Protein AF-A0A7S3YJR1-F1 (afdb_monomer_lite)

Radius of gyration: 20.29 Å; chains: 1; bounding box: 62×46×46 Å

InterPro domains:
  IPR018203 GDP dissociation inhibitor [PF00996] (1-91)
  IPR018203 GDP dissociation inhibitor [PR00891] (2-19)
  IPR018203 GDP dissociation inhibitor [PR00891] (19-35)
  IPR018203 GDP dissociation inhibitor [PR00891] (75-90)
  IPR018203 GDP dissociation inhibitor [PTHR11787] (1-170)
  IPR036188 FAD/NAD(P)-binding domain superfamily [SSF51905] (1-178)

Secondary structure (DSSP, 8-state):
-TT----SS-----SSSHHHHHHHHHTGGGG------S--EEEPPTT-TT-S-SEEEPP-SHHHHHH-SSS-HHHHHHHHHHHHHHHHHHHHHTT--TTSHHHHGGGSS------TTHHHHHHHTTGGG---HHHHHTT--HHHHHHHTT--HHHHHHIIIIIS---S----THHHHHTT-

Organism: Heterosigma akashiwo (NCBI:txid2829)

Foldseek 3Di:
DVPDDDDPDDDDDDPDDDVVVVCVVVVVPVVDDDDDDPFDWDADDPPPVVDPDRIATQQPDLVSLVVGPVDDPVLSVLLVVLVVLVVLVVCVVVVHDPLCVVVVCPPPPDDDDDRPQVPPCCVPPPVVLQDCVVCVVVVHDVLVSLVSSPHDPVSSCCCQCVVVVHPPDDDPPVVVVVVVD

Structure (mmCIF, N/CA/C/O backbone):
data_AF-A0A7S3YJR1-F1
#
_entry.id   AF-A0A7S3YJR1-F1
#
loop_
_atom_site.group_PDB
_atom_site.id
_atom_site.type_symbol
_atom_site.label_atom_id
_atom_site.label_alt_id
_atom_site.label_comp_id
_atom_site.label_asym_id
_atom_site.label_entity_id
_atom_site.label_seq_id
_atom_site.pdbx_PDB_ins_code
_atom_site.Cartn_x
_atom_site.Cartn_y
_atom_site.Cartn_z
_atom_site.occupancy
_atom_site.B_iso_or_equiv
_atom_site.auth_seq_id
_atom_site.auth_comp_id
_atom_site.auth_asym_id
_atom_site.auth_atom_id
_atom_site.pdbx_PDB_model_num
ATOM 1 N N . SER A 1 1 ? -31.983 -17.426 7.680 1.00 82.94 1 SER A N 1
ATOM 2 C CA . SER A 1 1 ? -31.265 -16.322 7.009 1.00 82.94 1 SER A CA 1
ATOM 3 C C . SER A 1 1 ? -30.406 -15.446 7.939 1.00 82.94 1 SER A C 1
ATOM 5 O O . SER A 1 1 ? -29.490 -14.833 7.424 1.00 82.94 1 SER A O 1
ATOM 7 N N . ARG A 1 2 ? -30.583 -15.415 9.279 1.00 92.56 2 ARG A N 1
ATOM 8 C CA . ARG A 1 2 ? -29.840 -14.537 10.236 1.00 92.56 2 ARG A CA 1
ATOM 9 C C . ARG A 1 2 ? -28.326 -14.796 10.430 1.00 92.56 2 ARG A C 1
ATOM 11 O O . ARG A 1 2 ? -27.743 -14.299 11.382 1.00 92.56 2 ARG A O 1
ATOM 18 N N . ARG A 1 3 ? -27.701 -15.621 9.588 1.00 96.19 3 ARG A N 1
ATOM 19 C CA . ARG A 1 3 ? -26.267 -15.971 9.679 1.00 96.19 3 ARG A CA 1
ATOM 20 C C . ARG A 1 3 ? -25.404 -15.235 8.653 1.00 96.19 3 ARG A C 1
ATOM 22 O O . ARG A 1 3 ? -24.196 -15.418 8.644 1.00 96.19 3 ARG A O 1
ATOM 29 N N . PHE A 1 4 ? -26.031 -14.457 7.776 1.00 94.00 4 PHE A N 1
ATOM 30 C CA . PHE A 1 4 ? -25.358 -13.711 6.726 1.00 94.00 4 PHE A CA 1
ATOM 31 C C . PHE A 1 4 ? -25.473 -12.224 7.029 1.00 94.00 4 PHE A C 1
ATOM 33 O O . PHE A 1 4 ? -26.578 -11.725 7.242 1.00 94.00 4 PHE A O 1
ATOM 40 N N . SER A 1 5 ? -24.334 -11.546 7.002 1.00 92.12 5 SER A N 1
ATOM 41 C CA . SER A 1 5 ? -24.239 -10.092 7.003 1.00 92.12 5 SER A CA 1
ATOM 42 C C . SER A 1 5 ? -23.609 -9.704 5.674 1.00 92.12 5 SER A C 1
ATOM 44 O O . SER A 1 5 ? -22.429 -9.965 5.453 1.00 92.12 5 SER A O 1
ATOM 46 N N . LEU A 1 6 ? -24.422 -9.177 4.761 1.00 93.50 6 LEU A N 1
ATOM 47 C CA . LEU A 1 6 ? -23.961 -8.697 3.463 1.00 93.50 6 LEU A CA 1
ATOM 48 C C . LEU A 1 6 ? -23.823 -7.183 3.545 1.00 93.50 6 LEU A C 1
ATOM 50 O O . LEU A 1 6 ? -24.805 -6.487 3.795 1.00 93.50 6 LEU A O 1
ATOM 54 N N . ASP A 1 7 ? -22.602 -6.698 3.369 1.00 95.44 7 ASP A N 1
ATOM 55 C CA . ASP A 1 7 ? -22.326 -5.270 3.330 1.00 95.44 7 ASP A CA 1
ATOM 56 C C . ASP A 1 7 ? -22.681 -4.701 1.947 1.00 95.44 7 ASP A C 1
ATOM 58 O O . ASP A 1 7 ? -22.392 -5.317 0.919 1.00 95.44 7 ASP A O 1
ATOM 62 N N . LEU A 1 8 ? -23.307 -3.525 1.923 1.00 96.50 8 LEU A N 1
ATOM 63 C CA . LEU A 1 8 ? -23.627 -2.801 0.690 1.00 96.50 8 LEU A CA 1
ATOM 64 C C . LEU A 1 8 ? -22.411 -2.034 0.152 1.00 96.50 8 LEU A C 1
ATOM 66 O O . LEU A 1 8 ? -22.355 -1.729 -1.038 1.00 96.50 8 LEU A O 1
ATOM 70 N N . SER A 1 9 ? -21.440 -1.711 1.011 1.00 95.94 9 SER A N 1
ATOM 71 C CA . SER A 1 9 ? -20.213 -1.011 0.630 1.00 95.94 9 SER A CA 1
ATOM 72 C C . SER A 1 9 ? -19.023 -1.579 1.410 1.00 95.94 9 SER A C 1
ATOM 74 O O . SER A 1 9 ? -18.549 -0.939 2.349 1.00 95.94 9 SER A O 1
ATOM 76 N N . PRO A 1 10 ? -18.519 -2.769 1.028 1.00 94.38 10 PRO A N 1
ATOM 77 C CA . PRO A 1 10 ? -17.400 -3.392 1.720 1.00 94.38 10 PRO A CA 1
ATOM 78 C C . PRO A 1 10 ? -16.168 -2.489 1.659 1.00 94.38 10 PRO A C 1
ATOM 80 O O . PRO A 1 10 ? -15.695 -2.116 0.582 1.00 94.38 10 PRO A O 1
ATOM 83 N N . ARG A 1 11 ? -15.630 -2.148 2.831 1.00 92.31 11 ARG A N 1
ATOM 84 C CA . ARG A 1 11 ? -14.402 -1.361 2.970 1.00 92.31 11 ARG A CA 1
ATOM 85 C C . ARG A 1 11 ? -13.416 -2.058 3.887 1.00 92.31 11 ARG A C 1
ATOM 87 O O . ARG A 1 11 ? -13.787 -2.772 4.812 1.00 92.31 11 ARG A O 1
ATOM 94 N N . LEU A 1 12 ? -12.141 -1.808 3.625 1.00 92.44 12 LEU A N 1
ATOM 95 C CA . LEU A 1 12 ? -11.041 -2.258 4.463 1.00 92.44 12 LEU A CA 1
ATOM 96 C C . LEU A 1 12 ? -10.529 -1.086 5.293 1.00 92.44 12 LEU A C 1
ATOM 98 O O . LEU A 1 12 ? -10.532 0.061 4.842 1.00 92.44 12 LEU A O 1
ATOM 102 N N . THR A 1 13 ? -10.063 -1.380 6.500 1.00 92.44 13 THR A N 1
ATOM 103 C CA . THR A 1 13 ? -9.421 -0.398 7.372 1.00 92.44 13 THR A CA 1
ATOM 104 C C . THR A 1 13 ? -7.925 -0.681 7.421 1.00 92.44 13 THR A C 1
ATOM 106 O O . THR A 1 13 ? -7.511 -1.810 7.681 1.00 92.44 13 THR A O 1
ATOM 109 N N . LEU A 1 14 ? -7.107 0.342 7.166 1.00 91.69 14 LEU A N 1
ATOM 110 C CA . LEU A 1 14 ? -5.659 0.241 7.340 1.00 91.69 14 LEU A CA 1
ATOM 111 C C . LEU A 1 14 ? -5.337 0.067 8.827 1.00 91.69 14 LEU A C 1
ATOM 113 O O . LEU A 1 14 ? -5.845 0.819 9.652 1.00 91.69 14 LEU A O 1
ATOM 117 N N . GLY A 1 15 ? -4.480 -0.904 9.157 1.00 89.94 15 GLY A N 1
ATOM 118 C CA . GLY A 1 15 ? -4.130 -1.208 10.551 1.00 89.94 15 GLY A CA 1
ATOM 119 C C . GLY A 1 15 ? -3.417 -0.060 11.272 1.00 89.94 15 GLY A C 1
ATOM 120 O O . GLY A 1 15 ? -3.585 0.098 12.474 1.00 89.94 15 GLY A O 1
ATOM 121 N N . ALA A 1 16 ? -2.670 0.758 10.528 1.00 87.94 16 ALA A N 1
ATOM 122 C CA . ALA A 1 16 ? -2.104 2.018 10.993 1.00 87.94 16 ALA A CA 1
ATOM 123 C C . ALA A 1 16 ? -2.692 3.149 10.144 1.00 87.94 16 ALA A C 1
ATOM 125 O O . ALA A 1 16 ? -2.285 3.363 9.002 1.00 87.94 16 ALA A O 1
ATOM 126 N N . GLY A 1 17 ? -3.700 3.831 10.675 1.00 90.19 17 GLY A N 1
ATOM 127 C CA . GLY A 1 17 ? -4.376 4.906 9.968 1.00 90.19 17 GLY A CA 1
ATOM 128 C C . GLY A 1 17 ? -5.382 5.621 10.853 1.00 90.19 17 GLY A C 1
ATOM 129 O O . GLY A 1 17 ? -5.826 5.093 11.873 1.00 90.19 17 GLY A O 1
ATOM 130 N N . LEU A 1 18 ? -5.791 6.811 10.407 1.00 92.69 18 LEU A N 1
ATOM 131 C CA . LEU A 1 18 ? -6.608 7.731 11.198 1.00 92.69 18 LEU A CA 1
ATOM 132 C C . LEU A 1 18 ? -7.892 7.088 11.739 1.00 92.69 18 LEU A C 1
ATOM 134 O O . LEU A 1 18 ? -8.258 7.332 12.879 1.00 92.69 18 LEU A O 1
ATOM 138 N N . ALA A 1 19 ? -8.560 6.238 10.952 1.00 92.25 19 ALA A N 1
ATOM 139 C CA . ALA A 1 19 ? -9.783 5.567 11.388 1.00 92.25 19 ALA A CA 1
ATOM 140 C C . ALA A 1 19 ? -9.557 4.693 12.634 1.00 92.25 19 ALA A C 1
ATOM 142 O O . ALA A 1 19 ? -10.328 4.781 13.590 1.00 92.25 19 ALA A O 1
ATOM 143 N N . VAL A 1 20 ? -8.492 3.882 12.647 1.00 94.12 20 VAL A N 1
ATOM 144 C CA . VAL A 1 20 ? -8.145 3.037 13.802 1.00 94.12 20 VAL A CA 1
ATOM 145 C C . VAL A 1 20 ? -7.739 3.906 14.983 1.00 94.12 20 VAL A C 1
ATOM 147 O O . VAL A 1 20 ? -8.263 3.710 16.080 1.00 94.12 20 VAL A O 1
ATOM 150 N N . ASP A 1 21 ? -6.909 4.923 14.757 1.00 94.19 21 ASP A N 1
ATOM 151 C CA . ASP A 1 21 ? -6.481 5.848 15.811 1.00 94.19 21 ASP A CA 1
ATOM 152 C C . ASP A 1 21 ? -7.679 6.554 16.465 1.00 94.19 21 ASP A C 1
ATOM 154 O O . ASP A 1 21 ? -7.772 6.647 17.693 1.00 94.19 21 ASP A O 1
ATOM 158 N N . THR A 1 22 ? -8.649 7.008 15.667 1.00 95.44 22 THR A N 1
ATOM 159 C CA . THR A 1 22 ? -9.891 7.618 16.155 1.00 95.44 22 THR A CA 1
ATOM 160 C C . THR A 1 22 ? -10.750 6.617 16.930 1.00 95.44 22 THR A C 1
ATOM 162 O O . THR A 1 22 ? -11.273 6.966 17.993 1.00 95.44 22 THR A O 1
ATOM 165 N N . MET A 1 23 ? -10.888 5.373 16.460 1.00 94.88 23 MET A N 1
ATOM 166 C CA . MET A 1 23 ? -11.645 4.327 17.165 1.00 94.88 23 MET A CA 1
ATOM 167 C C . MET A 1 23 ? -11.030 3.971 18.522 1.00 94.88 23 MET A C 1
ATOM 169 O O . MET A 1 23 ? -11.765 3.747 19.488 1.00 94.88 23 MET A O 1
ATOM 173 N N . VAL A 1 24 ? -9.699 3.959 18.615 1.00 94.94 24 VAL A N 1
ATOM 174 C CA . VAL A 1 24 ? -8.977 3.737 19.874 1.00 94.94 24 VAL A CA 1
ATOM 175 C C . VAL A 1 24 ? -9.187 4.917 20.820 1.00 94.94 24 VAL A C 1
ATOM 177 O O . VAL A 1 24 ? -9.633 4.722 21.949 1.00 94.94 24 VAL A O 1
ATOM 180 N N . ARG A 1 25 ? -8.948 6.151 20.356 1.00 96.81 25 ARG A N 1
ATOM 181 C CA . ARG A 1 25 ? -9.065 7.368 21.183 1.00 96.81 25 ARG A CA 1
ATOM 182 C C . ARG A 1 25 ? -10.479 7.612 21.709 1.00 96.81 25 ARG A C 1
ATOM 184 O O . ARG A 1 25 ? -10.638 8.081 22.829 1.00 96.81 25 ARG A O 1
ATOM 191 N N . SER A 1 26 ? -11.498 7.300 20.911 1.00 97.31 26 SER A N 1
ATOM 192 C CA . SER A 1 26 ? -12.910 7.414 21.309 1.00 97.31 26 SER A CA 1
ATOM 193 C C . SER A 1 26 ? -13.404 6.234 22.155 1.00 97.31 26 SER A C 1
ATOM 195 O O . SER A 1 26 ? -14.484 6.299 22.739 1.00 97.31 26 SER A O 1
ATOM 197 N N . GLY A 1 27 ? -12.645 5.135 22.222 1.00 96.44 27 GLY A N 1
ATOM 198 C CA . GLY A 1 27 ? -13.039 3.909 22.913 1.00 96.44 27 GLY A CA 1
ATOM 199 C C . GLY A 1 27 ? -14.121 3.088 22.200 1.00 96.44 27 GLY A C 1
ATOM 200 O O . GLY A 1 27 ? -14.634 2.147 22.813 1.00 96.44 27 GLY A O 1
ATOM 201 N N . ILE A 1 28 ? -14.456 3.416 20.942 1.00 96.31 28 ILE A N 1
ATOM 202 C CA . ILE A 1 28 ? -15.420 2.686 20.094 1.00 96.31 28 ILE A CA 1
ATOM 203 C C . ILE A 1 28 ? -14.896 1.293 19.728 1.00 96.31 28 ILE A C 1
ATOM 205 O O . ILE A 1 28 ? -15.683 0.357 19.602 1.00 96.31 28 ILE A O 1
ATOM 209 N N . GLY A 1 29 ? -13.573 1.123 19.640 1.00 92.81 29 GLY A N 1
ATOM 210 C CA . GLY A 1 29 ? -12.948 -0.171 19.340 1.00 92.81 29 GLY A CA 1
ATOM 211 C C . GLY A 1 29 ? -13.315 -1.301 20.316 1.00 92.81 29 GLY A C 1
ATOM 212 O O . GLY A 1 29 ? -13.144 -2.461 19.978 1.00 92.81 29 GLY A O 1
ATOM 213 N N . ARG A 1 30 ? -13.872 -0.991 21.498 1.00 95.56 30 ARG A N 1
ATOM 214 C CA . ARG A 1 30 ? -14.372 -1.986 22.468 1.00 95.56 30 ARG A CA 1
ATOM 215 C C . ARG A 1 30 ? -15.667 -2.685 22.038 1.00 95.56 30 ARG A C 1
ATOM 217 O O . ARG A 1 30 ? -16.045 -3.668 22.663 1.00 95.56 30 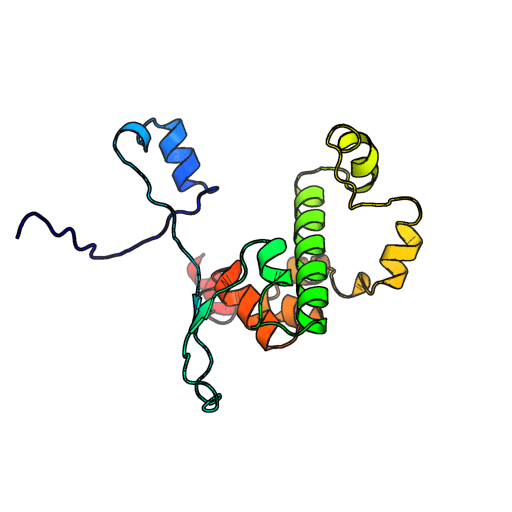ARG A O 1
ATOM 224 N N . TYR A 1 31 ? -16.355 -2.169 21.019 1.00 96.62 31 TYR A N 1
ATOM 225 C CA . TYR A 1 31 ? -17.649 -2.682 20.551 1.00 96.62 31 TYR A CA 1
ATOM 226 C C . TYR A 1 31 ? -17.559 -3.462 19.235 1.00 96.62 31 TYR A C 1
ATOM 228 O O . TYR A 1 31 ? -18.587 -3.815 18.661 1.00 96.62 31 TYR A O 1
ATOM 236 N N . MET A 1 32 ? -16.353 -3.702 18.727 1.00 94.25 32 MET A N 1
ATOM 237 C CA . MET A 1 32 ? -16.138 -4.432 17.483 1.00 94.25 32 MET A CA 1
ATOM 238 C C . MET A 1 32 ? -14.860 -5.256 17.557 1.00 94.25 32 MET A C 1
ATOM 240 O O . MET A 1 32 ? -13.957 -4.964 18.335 1.00 94.25 32 MET A O 1
ATOM 244 N N . GLU A 1 33 ? -14.778 -6.263 16.701 1.00 94.50 33 GLU A N 1
ATOM 245 C CA . GLU A 1 33 ? -13.586 -7.080 16.525 1.00 94.50 33 GLU A CA 1
ATOM 246 C C . GLU A 1 33 ? -13.115 -6.980 15.076 1.00 94.50 33 GLU A C 1
ATOM 248 O O . GLU A 1 33 ? -13.919 -6.837 14.151 1.00 94.50 33 GLU A O 1
ATOM 253 N N . PHE A 1 34 ? -11.802 -7.071 14.876 1.00 94.19 34 PHE A N 1
ATOM 254 C CA . PHE A 1 34 ? -11.194 -7.069 13.551 1.00 94.19 34 PHE A CA 1
ATOM 255 C C . PHE A 1 34 ? -10.678 -8.459 13.208 1.00 94.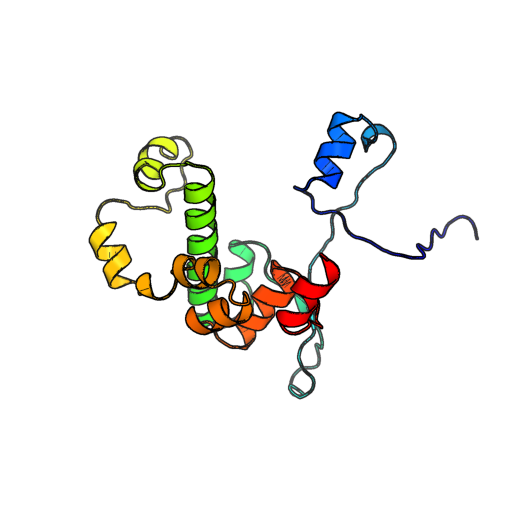19 34 PHE A C 1
ATOM 257 O O . PHE A 1 34 ? -10.043 -9.127 14.024 1.00 94.19 34 PHE A O 1
ATOM 264 N N . LYS A 1 35 ? -10.877 -8.856 11.952 1.00 95.25 35 LYS A N 1
ATOM 265 C CA . LYS A 1 35 ? -10.174 -9.984 11.346 1.00 95.25 35 LYS A CA 1
ATOM 266 C C . LYS A 1 35 ? -9.158 -9.441 10.347 1.00 95.25 35 LYS A C 1
ATOM 268 O O . LYS A 1 35 ? -9.501 -8.635 9.485 1.00 95.25 35 LYS A O 1
ATOM 273 N N . SER A 1 36 ? -7.913 -9.894 10.455 1.00 93.50 36 SER A N 1
ATOM 274 C CA . SER A 1 36 ? -6.871 -9.567 9.483 1.00 93.50 36 SER A CA 1
ATOM 275 C C . SER A 1 36 ? -7.173 -10.175 8.114 1.00 93.50 36 SER A C 1
ATOM 277 O O . SER A 1 36 ? -7.756 -11.255 8.015 1.00 93.50 36 SER A O 1
ATOM 279 N N . ILE A 1 37 ? -6.712 -9.507 7.060 1.00 92.31 37 ILE A N 1
ATOM 280 C CA . ILE A 1 37 ? -6.748 -10.043 5.698 1.00 92.31 37 ILE A CA 1
ATOM 281 C C . ILE A 1 37 ? -5.659 -11.114 5.557 1.00 92.31 37 ILE A C 1
ATOM 283 O O . ILE A 1 37 ? -4.516 -10.890 5.951 1.00 92.31 37 ILE A O 1
ATOM 287 N N . ASP A 1 38 ? -5.999 -12.261 4.966 1.00 91.31 38 ASP A N 1
ATOM 288 C CA . ASP A 1 38 ? -5.073 -13.398 4.825 1.00 91.31 38 ASP A CA 1
ATOM 289 C C . ASP A 1 38 ? -4.044 -13.201 3.690 1.00 91.31 38 ASP A C 1
ATOM 291 O O . ASP A 1 38 ? -2.944 -13.771 3.686 1.00 91.31 38 ASP A O 1
ATOM 295 N N . GLY A 1 39 ? -4.375 -12.373 2.700 1.00 90.06 39 GLY A N 1
ATOM 296 C CA . GLY A 1 39 ? -3.462 -12.045 1.618 1.00 90.06 39 GLY A CA 1
ATOM 297 C C . GLY A 1 39 ? -3.988 -10.982 0.668 1.00 90.06 39 GLY A C 1
ATOM 298 O O . GLY A 1 39 ? -5.190 -10.766 0.544 1.00 90.06 39 GLY A O 1
ATOM 299 N N . LEU A 1 40 ? -3.046 -10.352 -0.026 1.00 91.44 40 LEU A N 1
ATOM 300 C CA . LEU A 1 40 ? -3.305 -9.434 -1.120 1.00 91.44 40 LEU A CA 1
ATOM 301 C C . LEU A 1 40 ? -2.947 -10.109 -2.445 1.00 91.44 40 LEU A C 1
ATOM 303 O O . LEU A 1 40 ? -1.920 -10.786 -2.548 1.00 91.44 40 LEU A O 1
ATOM 307 N N . PHE A 1 41 ? -3.780 -9.908 -3.459 1.00 91.00 41 PHE A N 1
ATOM 308 C CA . PHE A 1 41 ? -3.611 -10.508 -4.776 1.00 91.00 41 PHE A CA 1
ATOM 309 C C . PHE A 1 41 ? -3.707 -9.438 -5.860 1.00 91.00 41 PHE A C 1
ATOM 311 O O . PHE A 1 41 ? -4.535 -8.535 -5.776 1.00 91.00 41 PHE A O 1
ATOM 318 N N . LEU A 1 42 ? -2.858 -9.554 -6.878 1.00 88.44 42 LEU A N 1
ATOM 319 C CA . LEU A 1 42 ? -2.851 -8.692 -8.052 1.00 88.44 42 LEU A CA 1
ATOM 320 C C . LEU A 1 42 ? -3.313 -9.496 -9.268 1.00 88.44 42 LEU A C 1
ATOM 322 O O . LEU A 1 42 ? -2.763 -10.565 -9.556 1.00 88.44 42 LEU A O 1
ATOM 326 N N . CYS A 1 43 ? -4.312 -8.967 -9.971 1.00 85.69 43 CYS A N 1
ATOM 327 C CA . CYS A 1 43 ? -4.782 -9.509 -11.242 1.00 85.69 43 CYS A CA 1
ATOM 328 C C . CYS A 1 43 ? -3.740 -9.258 -12.344 1.00 85.69 43 CYS A C 1
ATOM 330 O O . CYS A 1 43 ? -3.221 -8.139 -12.458 1.00 85.69 43 CYS A O 1
ATOM 332 N N . LYS A 1 44 ? -3.428 -10.288 -13.136 1.00 76.06 44 LYS A N 1
ATOM 333 C CA . LYS A 1 44 ? -2.597 -10.161 -14.342 1.00 76.06 44 LYS A CA 1
ATOM 334 C C . LYS A 1 44 ? -3.363 -9.417 -15.443 1.00 76.06 44 LYS A C 1
ATOM 336 O O . LYS A 1 44 ? -4.588 -9.384 -15.440 1.00 76.06 44 LYS A O 1
ATOM 341 N N . GLU A 1 45 ? -2.633 -8.805 -16.372 1.00 71.00 45 GLU A N 1
ATOM 342 C CA . GLU A 1 45 ? -3.240 -8.175 -17.550 1.00 71.00 45 GLU A CA 1
ATOM 343 C C . GLU A 1 45 ? -3.720 -9.236 -18.554 1.00 71.00 45 GLU A C 1
ATOM 345 O O . GLU A 1 45 ? -3.120 -10.308 -18.680 1.00 71.00 45 GLU A O 1
ATOM 350 N N . GLU A 1 46 ? -4.809 -8.932 -19.263 1.00 57.03 46 GLU A N 1
ATOM 351 C CA . GLU A 1 46 ? -5.322 -9.762 -20.354 1.00 57.03 46 GLU A CA 1
ATOM 352 C C . GLU A 1 46 ? -4.275 -9.832 -21.478 1.00 57.03 46 GLU A C 1
ATOM 354 O O . GLU A 1 46 ? -3.892 -8.812 -22.045 1.00 57.03 46 GLU A O 1
ATOM 359 N N . GLY A 1 47 ? -3.774 -11.035 -21.777 1.00 56.69 47 GLY A N 1
ATOM 360 C CA . GLY A 1 47 ? -2.763 -11.263 -22.820 1.00 56.69 47 GLY A CA 1
ATOM 361 C C . GLY A 1 47 ? -1.629 -12.206 -22.414 1.00 56.69 47 GLY A C 1
ATOM 362 O O . GLY A 1 47 ? -0.986 -12.793 -23.281 1.00 56.69 47 GLY A O 1
ATOM 363 N N . ASP A 1 48 ? -1.426 -12.440 -21.116 1.00 53.72 48 ASP A N 1
ATOM 364 C CA . ASP A 1 48 ? -0.478 -13.446 -20.613 1.00 53.72 48 ASP A CA 1
ATOM 365 C C . ASP A 1 48 ? -1.157 -14.828 -20.522 1.00 53.72 48 ASP A C 1
ATOM 367 O O . ASP A 1 48 ? -1.287 -15.432 -19.458 1.00 53.72 48 ASP A O 1
ATOM 371 N N . ALA A 1 49 ? -1.653 -15.317 -21.665 1.00 51.06 49 ALA A N 1
ATOM 372 C CA . ALA A 1 49 ? -2.437 -16.554 -21.811 1.00 51.06 49 ALA A CA 1
ATOM 373 C C . ALA A 1 49 ? -1.642 -17.852 -21.538 1.00 51.06 49 ALA A C 1
ATOM 375 O O . ALA A 1 49 ? -2.125 -18.953 -21.788 1.00 51.06 49 ALA A O 1
ATOM 376 N N . SER A 1 50 ? -0.405 -17.733 -21.053 1.00 56.25 50 SER A N 1
ATOM 377 C CA . SER A 1 50 ? 0.532 -18.841 -20.861 1.00 56.25 50 SER A CA 1
ATOM 378 C C . SER A 1 50 ? 0.434 -19.515 -19.486 1.00 56.25 50 SER A C 1
ATOM 380 O O . SER A 1 50 ? 1.067 -20.546 -19.265 1.00 56.25 50 SER A O 1
ATOM 382 N N . SER A 1 51 ? -0.331 -18.952 -18.542 1.00 55.09 51 SER A N 1
ATOM 383 C CA . SER A 1 51 ? -0.456 -19.500 -17.186 1.00 55.09 51 SER A CA 1
ATOM 384 C C . SER A 1 51 ? -1.888 -19.412 -16.648 1.00 55.09 51 SER A C 1
ATOM 386 O O . SER A 1 51 ? -2.477 -18.339 -16.628 1.00 55.09 51 SER A O 1
ATOM 388 N N . GLU A 1 52 ? -2.423 -20.543 -16.170 1.00 57.75 52 GLU A N 1
ATOM 389 C CA . GLU A 1 52 ? -3.817 -20.718 -15.708 1.00 57.75 52 GLU A CA 1
ATOM 390 C C . GLU A 1 52 ? -4.225 -19.842 -14.504 1.00 57.75 52 GLU A C 1
ATOM 392 O O . GLU A 1 52 ? -5.406 -19.718 -14.192 1.00 57.75 52 GLU A O 1
ATOM 397 N N . GLU A 1 53 ? -3.272 -19.205 -13.817 1.00 59.84 53 GLU A N 1
ATOM 398 C CA . GLU A 1 53 ? -3.556 -18.355 -12.659 1.00 59.84 53 GLU A CA 1
ATOM 399 C C . GLU A 1 53 ? -3.686 -16.873 -13.050 1.00 59.84 53 GLU A C 1
ATOM 401 O O . GLU A 1 53 ? -2.683 -16.181 -13.278 1.00 59.84 53 GLU A O 1
ATOM 406 N N . THR A 1 54 ? -4.928 -16.376 -13.058 1.00 75.38 54 THR A N 1
ATOM 407 C CA . THR A 1 54 ? -5.303 -14.964 -13.294 1.00 75.38 54 THR A CA 1
ATOM 408 C C . THR A 1 54 ? -4.818 -14.021 -12.187 1.00 75.38 54 THR A C 1
ATOM 410 O O . THR A 1 54 ? -4.575 -12.838 -12.426 1.00 75.38 54 THR A O 1
ATOM 413 N N . PHE A 1 55 ? -4.635 -14.532 -10.966 1.00 84.69 55 PHE A N 1
ATOM 414 C CA . PHE A 1 55 ? -4.247 -13.748 -9.794 1.00 84.69 55 PHE A CA 1
ATOM 415 C C . PHE A 1 55 ? -2.903 -14.202 -9.240 1.00 84.69 55 PHE A C 1
ATOM 417 O O . PHE A 1 55 ? -2.594 -15.387 -9.193 1.00 84.69 55 PHE A O 1
ATOM 424 N N . SER A 1 56 ? -2.110 -13.249 -8.763 1.00 86.69 56 SER A N 1
ATOM 425 C CA . SER A 1 56 ? -0.800 -13.510 -8.171 1.00 86.69 56 SER A CA 1
ATOM 426 C C . SER A 1 56 ? -0.712 -12.903 -6.776 1.00 86.69 56 SER A C 1
ATOM 428 O O . SER A 1 56 ? -1.071 -11.742 -6.574 1.00 86.69 56 SER A O 1
ATOM 430 N N . ARG A 1 57 ? -0.265 -13.690 -5.786 1.00 89.06 57 ARG A N 1
ATOM 431 C CA . ARG A 1 57 ? -0.134 -13.201 -4.406 1.00 89.06 57 ARG A CA 1
ATOM 432 C C . ARG A 1 57 ? 0.965 -12.146 -4.340 1.00 89.06 57 ARG A C 1
ATOM 434 O O . ARG A 1 57 ? 2.113 -12.400 -4.715 1.00 89.06 57 ARG A O 1
ATOM 441 N N . VAL A 1 58 ? 0.609 -10.975 -3.833 1.00 91.44 58 VAL A N 1
ATOM 442 C CA . VAL A 1 58 ? 1.533 -9.858 -3.669 1.00 91.44 58 VAL A CA 1
ATOM 443 C C . VAL A 1 58 ? 2.436 -10.152 -2.468 1.00 91.44 58 VAL A C 1
ATOM 445 O O . VAL A 1 58 ? 1.932 -10.504 -1.401 1.00 91.44 58 VAL A O 1
ATOM 448 N N . PRO A 1 59 ? 3.768 -10.047 -2.609 1.00 90.12 59 PRO A N 1
ATOM 449 C CA . PRO A 1 59 ? 4.668 -10.197 -1.476 1.00 90.12 59 PRO A CA 1
ATOM 450 C C . PRO A 1 59 ? 4.544 -8.981 -0.549 1.00 90.12 59 PRO A C 1
ATOM 452 O O . PRO A 1 59 ? 4.858 -7.864 -0.955 1.00 90.12 59 PRO A O 1
ATOM 455 N N . CYS A 1 60 ? 4.108 -9.201 0.693 1.00 84.50 60 CYS A N 1
ATOM 456 C CA . CYS A 1 60 ? 3.892 -8.129 1.674 1.00 84.50 60 CYS A CA 1
ATOM 457 C C . CYS A 1 60 ? 5.066 -7.976 2.652 1.00 84.50 60 CYS A C 1
ATOM 459 O O . CYS A 1 60 ? 5.256 -6.909 3.228 1.00 84.50 60 CYS A O 1
ATOM 461 N N . LEU A 1 61 ? 5.871 -9.027 2.839 1.00 85.44 61 LEU A N 1
ATOM 462 C CA . LEU A 1 61 ? 7.034 -9.017 3.726 1.00 85.44 61 LEU A CA 1
ATOM 463 C C . LEU A 1 61 ? 8.342 -9.132 2.943 1.00 85.44 61 LEU A C 1
ATOM 465 O O . LEU A 1 61 ? 8.403 -9.734 1.869 1.00 85.44 61 LEU A O 1
ATOM 469 N N . LYS A 1 62 ? 9.447 -8.680 3.546 1.00 82.56 62 LYS A N 1
ATOM 470 C CA . LYS A 1 62 ? 10.799 -8.895 2.997 1.00 82.56 62 LYS A CA 1
ATOM 471 C C . LYS A 1 62 ? 11.079 -10.377 2.710 1.00 82.56 62 LYS A C 1
ATOM 473 O O . LYS A 1 62 ? 11.663 -10.709 1.681 1.00 82.56 62 LYS A O 1
ATOM 478 N N . GLY A 1 63 ? 10.645 -11.270 3.604 1.00 85.38 63 GLY A N 1
ATOM 479 C CA . GLY A 1 63 ? 10.757 -12.719 3.410 1.00 85.38 63 GLY A CA 1
ATOM 480 C C . GLY A 1 63 ? 9.948 -13.230 2.213 1.00 85.38 63 GLY A C 1
ATOM 481 O O . GLY A 1 63 ? 10.411 -14.119 1.498 1.00 85.38 63 GLY A O 1
ATOM 482 N N . ASP A 1 64 ? 8.789 -12.628 1.949 1.00 86.62 64 ASP A N 1
ATOM 483 C CA . ASP A 1 64 ? 7.923 -12.994 0.827 1.00 86.62 64 ASP A CA 1
ATOM 484 C C . ASP A 1 64 ? 8.514 -12.533 -0.499 1.00 86.62 64 ASP A C 1
ATOM 486 O O . ASP A 1 64 ? 8.486 -13.286 -1.467 1.00 86.62 64 ASP A O 1
ATOM 490 N N . VAL A 1 65 ? 9.122 -11.341 -0.548 1.00 88.19 65 VAL A N 1
ATOM 491 C CA . VAL A 1 65 ? 9.813 -10.848 -1.753 1.00 88.19 65 VAL A CA 1
ATOM 492 C C . VAL A 1 65 ? 10.908 -11.829 -2.171 1.00 88.19 65 VAL A C 1
ATOM 494 O O . VAL A 1 65 ? 11.019 -12.172 -3.347 1.00 88.19 65 VAL A O 1
ATOM 497 N N . VAL A 1 66 ? 11.681 -12.350 -1.213 1.00 86.25 66 VAL A N 1
ATOM 498 C CA . VAL A 1 66 ? 12.745 -13.328 -1.492 1.00 86.25 66 VAL A CA 1
ATOM 499 C C . VAL A 1 66 ? 12.170 -14.652 -2.005 1.00 86.25 66 VAL A C 1
ATOM 501 O O . VAL A 1 66 ? 12.685 -15.195 -2.986 1.00 86.25 66 VAL A O 1
ATOM 504 N N . LYS A 1 67 ? 11.085 -15.147 -1.399 1.00 87.56 67 LYS A N 1
ATOM 505 C CA . LYS A 1 67 ? 10.436 -16.422 -1.761 1.00 87.56 67 LYS A CA 1
ATOM 506 C C . LYS A 1 67 ? 9.540 -16.338 -3.000 1.00 87.56 67 LYS A C 1
ATOM 508 O O . LYS A 1 67 ? 9.213 -17.370 -3.580 1.00 87.56 67 LYS A O 1
ATOM 513 N N . SER A 1 68 ? 9.142 -15.136 -3.409 1.00 86.75 68 SER A N 1
ATOM 514 C CA . SER A 1 68 ? 8.176 -14.932 -4.486 1.00 86.75 68 SER A CA 1
ATOM 515 C C . SER A 1 68 ? 8.678 -15.514 -5.807 1.00 86.75 68 SER A C 1
ATOM 517 O O . SER A 1 68 ? 9.788 -15.214 -6.247 1.00 86.75 68 SER A O 1
ATOM 519 N N . LYS A 1 69 ? 7.845 -16.336 -6.450 1.00 86.00 69 LYS A N 1
ATOM 520 C CA . LYS A 1 69 ? 8.069 -16.840 -7.816 1.00 86.00 69 LYS A CA 1
ATOM 521 C C . LYS A 1 69 ? 7.574 -15.861 -8.884 1.00 86.00 69 LYS A C 1
ATOM 523 O O . LYS A 1 69 ? 7.937 -15.984 -10.044 1.00 86.00 69 LYS A O 1
ATOM 528 N N . MET A 1 70 ? 6.763 -14.883 -8.479 1.00 83.94 70 MET A N 1
ATOM 529 C CA . MET A 1 70 ? 6.202 -13.855 -9.354 1.00 83.94 70 MET A CA 1
ATOM 530 C C . MET A 1 70 ? 7.267 -12.856 -9.831 1.00 83.94 70 MET A C 1
ATOM 532 O O . MET A 1 70 ? 7.107 -12.256 -10.887 1.00 83.94 70 MET A O 1
ATOM 536 N N . LEU A 1 71 ? 8.329 -12.663 -9.045 1.00 87.19 71 LEU A N 1
ATOM 537 C CA . LEU A 1 71 ? 9.377 -11.681 -9.310 1.00 87.19 71 LEU A CA 1
ATOM 538 C C . LEU A 1 71 ? 10.675 -12.371 -9.728 1.00 87.19 71 LEU A C 1
ATOM 540 O O . LEU A 1 71 ? 11.136 -13.306 -9.064 1.00 87.19 71 LEU A O 1
ATOM 544 N N . SER A 1 72 ? 11.320 -11.855 -10.769 1.00 90.44 72 SER A N 1
ATOM 545 C CA . SER A 1 72 ? 12.691 -12.240 -11.112 1.00 90.44 72 SER A CA 1
ATOM 546 C C . SER A 1 72 ? 13.693 -11.773 -10.045 1.00 90.44 72 SER A C 1
ATOM 548 O O . SER A 1 72 ? 13.422 -10.882 -9.236 1.00 90.44 72 SER A O 1
ATOM 550 N N . VAL A 1 73 ? 14.903 -12.342 -10.039 1.00 90.44 73 VAL A N 1
ATOM 551 C CA . VAL A 1 73 ? 15.969 -11.938 -9.097 1.00 90.44 73 VAL A CA 1
ATOM 552 C C . VAL A 1 73 ? 16.314 -10.450 -9.234 1.00 90.44 73 VAL A C 1
ATOM 554 O O . VAL A 1 73 ? 16.582 -9.783 -8.234 1.00 90.44 73 VAL A O 1
ATOM 557 N N . VAL A 1 74 ? 16.281 -9.919 -10.459 1.00 90.50 74 VAL A N 1
ATOM 558 C CA . VAL A 1 74 ? 16.524 -8.496 -10.733 1.00 90.50 74 VAL A CA 1
ATOM 559 C C . VAL A 1 74 ? 15.398 -7.643 -10.154 1.00 90.50 74 VAL A C 1
ATOM 561 O O . VAL A 1 74 ? 15.673 -6.698 -9.417 1.00 90.50 74 VAL A O 1
ATOM 564 N N . GLU A 1 75 ? 14.140 -8.012 -10.394 1.00 91.00 75 GLU A N 1
ATOM 565 C CA . GLU A 1 75 ? 12.982 -7.285 -9.866 1.00 91.00 75 GLU A CA 1
ATOM 566 C C . GLU A 1 75 ? 12.941 -7.280 -8.339 1.00 91.00 75 GLU A C 1
ATOM 568 O O . GLU A 1 75 ? 12.671 -6.243 -7.740 1.00 91.00 75 GLU A O 1
ATOM 573 N N . LYS A 1 76 ? 13.304 -8.392 -7.688 1.00 90.88 76 LYS A N 1
ATOM 574 C CA . LYS A 1 76 ? 13.438 -8.446 -6.223 1.00 90.88 76 LYS A CA 1
ATOM 575 C C . LYS A 1 76 ? 14.437 -7.411 -5.710 1.00 90.88 76 LYS A C 1
ATOM 577 O O . LYS A 1 76 ? 14.161 -6.725 -4.730 1.00 90.88 76 LYS A O 1
ATOM 582 N N . ARG A 1 77 ? 15.596 -7.274 -6.367 1.00 89.75 77 ARG A N 1
ATOM 583 C CA . ARG A 1 77 ? 16.623 -6.284 -5.990 1.00 89.75 77 ARG A CA 1
ATOM 584 C C . ARG A 1 77 ? 16.133 -4.854 -6.211 1.00 89.75 77 ARG A C 1
ATOM 586 O O . ARG A 1 77 ? 16.350 -4.012 -5.342 1.00 89.75 77 ARG A O 1
ATOM 593 N N . LEU A 1 78 ? 15.473 -4.591 -7.340 1.00 90.25 78 LEU A N 1
ATOM 594 C CA . LEU A 1 78 ? 14.914 -3.275 -7.663 1.00 90.25 78 LEU A CA 1
ATOM 595 C C . LEU A 1 78 ? 13.827 -2.868 -6.663 1.00 90.25 78 LEU A C 1
ATOM 597 O O . LEU A 1 78 ? 13.905 -1.775 -6.106 1.00 90.25 78 LEU A O 1
ATOM 601 N N . LEU A 1 79 ? 12.881 -3.767 -6.379 1.00 90.00 79 LEU A N 1
ATOM 602 C CA . LEU A 1 79 ? 11.805 -3.540 -5.417 1.00 90.00 79 LEU A CA 1
ATOM 603 C C . LEU A 1 79 ? 12.357 -3.288 -4.013 1.00 90.00 79 LEU A C 1
ATOM 605 O O . LEU A 1 79 ? 11.987 -2.308 -3.380 1.00 90.00 79 LEU A O 1
ATOM 609 N N . MET A 1 80 ? 13.290 -4.119 -3.538 1.00 90.25 80 MET A N 1
ATOM 610 C CA . MET A 1 80 ? 13.893 -3.926 -2.215 1.00 90.25 80 MET A CA 1
ATOM 611 C C . MET A 1 80 ? 14.657 -2.603 -2.107 1.00 90.25 80 MET A C 1
ATOM 613 O O . MET A 1 80 ? 14.585 -1.953 -1.070 1.00 90.25 80 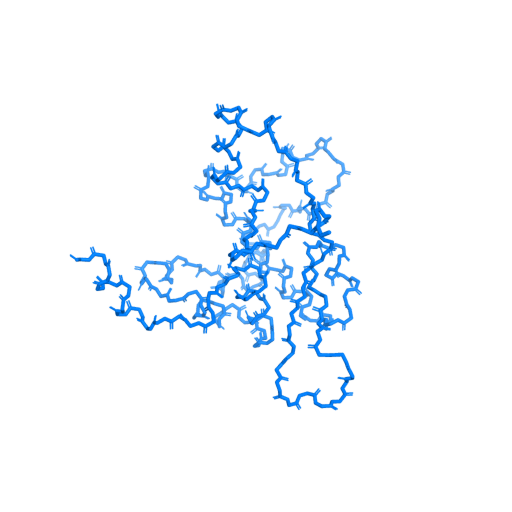MET A O 1
ATOM 617 N N . ARG A 1 81 ? 15.369 -2.185 -3.164 1.00 87.44 81 ARG A N 1
ATOM 618 C CA . ARG A 1 81 ? 16.045 -0.879 -3.195 1.00 87.44 81 ARG A CA 1
ATOM 619 C C . ARG A 1 81 ? 15.037 0.268 -3.127 1.00 87.44 81 ARG A C 1
ATOM 621 O O . ARG A 1 81 ? 15.270 1.225 -2.401 1.00 87.44 81 ARG A O 1
ATOM 628 N N . PHE A 1 82 ? 13.940 0.163 -3.873 1.00 89.38 82 PHE A N 1
ATOM 629 C CA . PHE A 1 82 ? 12.874 1.160 -3.866 1.00 89.38 82 PHE A CA 1
ATOM 630 C C . PHE A 1 82 ? 12.190 1.260 -2.495 1.00 89.38 82 PHE A C 1
ATOM 632 O O . PHE A 1 82 ? 12.070 2.352 -1.956 1.00 89.38 82 PHE A O 1
ATOM 639 N N . LEU A 1 83 ? 11.827 0.129 -1.881 1.00 88.56 83 LEU A N 1
ATOM 640 C CA . LEU A 1 83 ? 11.215 0.110 -0.547 1.00 88.56 83 LEU A CA 1
ATOM 641 C C . LEU A 1 83 ? 12.150 0.678 0.525 1.00 88.56 83 LEU A C 1
ATOM 643 O O . LEU A 1 83 ? 11.706 1.441 1.376 1.00 88.56 83 LEU A O 1
ATOM 647 N N . GLN A 1 84 ? 13.443 0.344 0.465 1.00 86.56 84 GLN A N 1
ATOM 648 C CA . GLN A 1 84 ? 14.444 0.911 1.368 1.00 86.56 84 GLN A CA 1
ATOM 649 C C . GLN A 1 84 ? 14.510 2.437 1.232 1.00 86.56 84 GLN A C 1
ATOM 651 O O . GLN A 1 84 ? 14.510 3.135 2.240 1.00 86.56 84 GLN A O 1
ATOM 656 N N . TYR A 1 85 ? 14.497 2.949 -0.002 1.00 88.00 85 TYR A N 1
ATOM 657 C CA . TYR A 1 85 ? 14.433 4.385 -0.250 1.00 88.00 85 TYR A CA 1
ATOM 658 C C . TYR A 1 85 ? 13.176 5.024 0.359 1.00 88.00 85 TYR A C 1
ATOM 660 O O . TYR A 1 85 ? 13.294 6.024 1.057 1.00 88.00 85 TYR A O 1
ATOM 668 N N . CYS A 1 86 ? 11.987 4.449 0.146 1.00 87.81 86 CYS A N 1
ATOM 669 C CA . CYS A 1 86 ? 10.745 4.988 0.710 1.00 87.81 86 CYS A CA 1
ATOM 670 C C . CYS A 1 86 ? 10.779 5.052 2.244 1.00 87.81 86 CYS A C 1
ATOM 672 O O . CYS A 1 86 ? 10.311 6.031 2.821 1.00 87.81 86 CYS A O 1
ATOM 674 N N . MET A 1 87 ? 11.349 4.033 2.896 1.00 84.44 87 MET A N 1
ATOM 675 C CA . MET A 1 87 ? 11.511 4.007 4.353 1.00 84.44 87 MET A CA 1
ATOM 676 C C . MET A 1 87 ? 12.465 5.103 4.834 1.00 84.44 87 MET A C 1
ATOM 678 O O . MET A 1 87 ? 12.109 5.866 5.726 1.00 84.44 87 MET A O 1
ATOM 682 N N . GLU A 1 88 ? 13.643 5.219 4.216 1.00 83.12 88 GLU A N 1
ATOM 683 C CA . GLU A 1 88 ? 14.625 6.258 4.554 1.00 83.12 88 GLU A CA 1
ATOM 684 C C . GLU A 1 88 ? 14.056 7.661 4.324 1.00 83.12 88 GLU A C 1
ATOM 686 O O . GLU A 1 88 ? 14.186 8.533 5.180 1.00 83.12 88 GLU A O 1
ATOM 691 N N . TRP A 1 89 ? 13.375 7.874 3.195 1.00 85.56 89 TRP A N 1
ATOM 692 C CA . TRP A 1 89 ? 12.717 9.139 2.888 1.00 85.56 89 TRP A CA 1
ATOM 693 C C . TRP A 1 89 ? 11.659 9.487 3.942 1.00 85.56 89 TRP A C 1
ATOM 695 O O . TRP A 1 89 ? 11.645 10.609 4.440 1.00 85.56 89 TRP A O 1
ATOM 705 N N . GLY A 1 90 ? 10.821 8.523 4.341 1.00 83.81 90 GLY A N 1
ATOM 706 C CA . GLY A 1 90 ? 9.807 8.723 5.379 1.00 83.81 90 GLY A CA 1
ATOM 707 C C . GLY A 1 90 ? 10.396 9.100 6.742 1.00 83.81 90 GLY A C 1
ATOM 708 O O . GLY A 1 90 ? 9.858 9.977 7.413 1.00 83.81 90 GLY A O 1
ATOM 709 N N . GLN A 1 91 ? 11.524 8.501 7.126 1.00 81.06 91 GLN A N 1
ATOM 710 C CA . GLN A 1 91 ? 12.237 8.832 8.367 1.00 81.06 91 GLN A CA 1
ATOM 711 C C . GLN A 1 91 ? 12.784 10.262 8.350 1.00 81.06 91 GLN A C 1
ATOM 713 O O . GLN A 1 91 ? 12.569 11.012 9.302 1.00 81.06 91 GLN A O 1
ATOM 718 N N . VAL A 1 92 ? 13.403 10.677 7.237 1.00 81.69 92 VAL A N 1
ATOM 719 C CA . VAL A 1 92 ? 13.876 12.062 7.062 1.00 81.69 92 VAL A CA 1
ATOM 720 C C . VAL A 1 92 ? 12.722 13.058 7.206 1.00 81.69 92 VAL A C 1
ATOM 722 O O . VAL A 1 92 ? 12.877 14.074 7.880 1.00 81.69 92 VAL A O 1
ATOM 725 N N . GLN A 1 93 ? 11.551 12.766 6.628 1.00 77.44 93 GLN A N 1
ATOM 726 C CA . GLN A 1 93 ? 10.373 13.639 6.745 1.00 77.44 93 GLN A CA 1
ATOM 727 C C . GLN A 1 93 ? 9.831 13.733 8.179 1.00 77.44 93 GLN A C 1
ATOM 729 O O . GLN A 1 93 ? 9.276 14.761 8.557 1.00 77.44 93 GLN A O 1
ATOM 734 N N . GLN A 1 94 ? 10.008 12.692 8.994 1.00 74.44 94 GLN A N 1
ATOM 735 C CA . GLN A 1 94 ? 9.640 12.697 10.415 1.00 74.44 94 GLN A CA 1
ATOM 736 C C . GLN A 1 94 ? 10.702 13.359 11.312 1.00 74.44 94 GLN A C 1
ATOM 738 O O . GLN A 1 94 ? 10.554 13.371 12.533 1.00 74.44 94 GLN A O 1
ATOM 743 N N . GLY A 1 95 ? 11.760 13.933 10.726 1.00 69.38 95 GLY A N 1
ATOM 744 C CA . GLY A 1 95 ? 12.853 14.567 11.461 1.00 69.38 95 GLY A CA 1
ATOM 745 C C . GLY A 1 95 ? 13.833 13.573 12.087 1.00 69.38 95 GLY A C 1
ATOM 746 O O . GLY A 1 95 ? 14.621 13.959 12.951 1.00 69.38 95 GLY A O 1
ATOM 747 N N . GLU A 1 96 ? 13.805 12.301 11.680 1.00 62.47 96 GLU A N 1
ATOM 748 C CA . GLU A 1 96 ? 14.784 11.313 12.125 1.00 62.47 96 GLU A CA 1
ATOM 749 C C . GLU A 1 96 ? 16.075 11.409 11.305 1.00 62.47 96 GLU A C 1
ATOM 751 O O . GLU A 1 96 ? 16.072 11.356 10.072 1.00 62.47 96 GLU A O 1
ATOM 756 N N . ASP A 1 97 ? 17.212 11.500 11.997 1.00 57.28 97 ASP A N 1
ATOM 757 C CA . ASP A 1 97 ? 18.518 11.500 11.348 1.00 57.28 97 ASP A CA 1
ATOM 758 C C . ASP A 1 97 ? 18.933 10.077 10.935 1.00 57.28 97 ASP A C 1
ATOM 760 O O . ASP A 1 97 ? 19.418 9.265 11.728 1.00 57.28 97 ASP A O 1
ATOM 764 N N . VAL A 1 98 ? 18.772 9.773 9.647 1.00 59.69 98 VAL A N 1
ATOM 765 C CA . VAL A 1 98 ? 19.135 8.476 9.054 1.00 59.69 98 VAL A CA 1
ATOM 766 C C . VAL A 1 98 ? 20.656 8.232 9.114 1.00 59.69 98 VAL A C 1
ATOM 768 O O . VAL A 1 98 ? 21.120 7.105 8.919 1.00 59.69 98 VAL A O 1
ATOM 771 N N . THR A 1 99 ? 21.494 9.250 9.345 1.00 56.25 99 THR A N 1
ATOM 772 C CA . THR A 1 99 ? 22.957 9.081 9.446 1.00 56.25 99 THR A CA 1
ATOM 773 C C . THR A 1 99 ? 23.403 8.430 10.760 1.00 56.25 99 THR A C 1
ATOM 775 O O . THR A 1 99 ? 24.395 7.698 10.750 1.00 56.25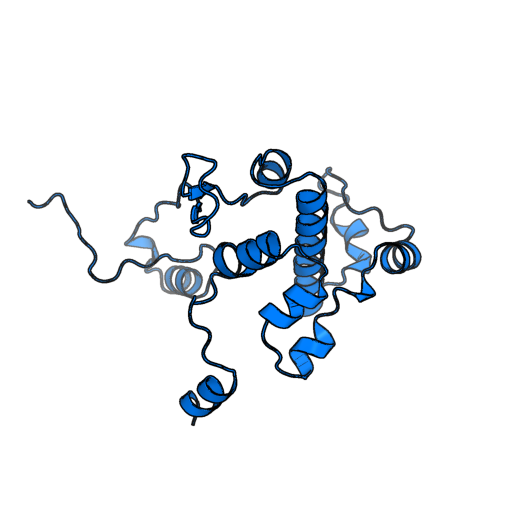 99 THR A O 1
ATOM 778 N N . THR A 1 100 ? 22.621 8.560 11.837 1.00 52.91 100 THR A N 1
ATOM 779 C CA . THR A 1 100 ? 22.957 8.056 13.186 1.00 52.91 100 THR A CA 1
ATOM 780 C C . THR A 1 100 ? 22.282 6.727 13.552 1.00 52.91 100 THR A C 1
ATOM 782 O O . THR A 1 100 ? 22.513 6.185 14.631 1.00 52.91 100 THR A O 1
ATOM 785 N N . GLN A 1 101 ? 21.500 6.125 12.645 1.00 53.75 101 GLN A N 1
ATOM 786 C CA . GLN A 1 101 ? 20.742 4.884 12.909 1.00 53.75 101 GLN A CA 1
ATOM 787 C C . GLN A 1 101 ? 21.575 3.715 13.448 1.00 53.75 101 GLN A C 1
ATOM 789 O O . GLN A 1 101 ? 21.102 2.934 14.271 1.00 53.75 101 GLN A O 1
ATOM 794 N N . ASN A 1 102 ? 22.835 3.614 13.029 1.00 51.47 102 ASN A N 1
ATOM 795 C CA . ASN A 1 102 ? 23.720 2.522 13.437 1.00 51.47 102 ASN A CA 1
ATOM 796 C C . ASN A 1 102 ? 24.038 2.557 14.929 1.00 51.47 102 ASN A C 1
ATOM 798 O O . ASN A 1 102 ? 24.325 1.510 15.491 1.00 51.47 102 ASN A O 1
ATOM 802 N N . GLU A 1 103 ? 23.960 3.726 15.568 1.00 55.09 103 GLU A N 1
ATOM 803 C CA . GLU A 1 103 ? 24.188 3.876 17.006 1.00 55.09 103 GLU A CA 1
ATOM 804 C C . GLU A 1 103 ? 22.960 3.454 17.828 1.00 55.09 103 GLU A C 1
ATOM 806 O O . GLU A 1 103 ? 23.106 2.934 18.932 1.00 55.09 103 GLU A O 1
ATOM 811 N N . ARG A 1 104 ? 21.747 3.602 17.273 1.00 50.25 104 ARG A N 1
ATOM 812 C CA . ARG A 1 104 ? 20.478 3.266 17.946 1.00 50.25 104 ARG A CA 1
ATOM 813 C C . ARG A 1 104 ? 20.102 1.783 17.842 1.00 50.25 104 ARG A C 1
ATOM 815 O O . ARG A 1 104 ? 19.530 1.235 18.780 1.00 50.25 104 ARG A O 1
ATOM 822 N N . GLU A 1 105 ? 20.434 1.113 16.737 1.00 50.22 105 GLU A N 1
ATOM 823 C CA . GLU A 1 105 ? 20.042 -0.289 16.481 1.00 50.22 105 GLU A CA 1
ATOM 824 C C . GLU A 1 105 ? 21.036 -1.344 17.014 1.00 50.22 105 GLU A C 1
ATOM 826 O O . GLU A 1 105 ? 20.730 -2.542 17.019 1.00 50.22 105 GLU A O 1
ATOM 831 N N . LEU A 1 106 ? 22.206 -0.930 17.521 1.00 46.78 106 LEU A N 1
ATOM 832 C CA . LEU A 1 106 ? 23.248 -1.818 18.074 1.00 46.78 106 LEU A CA 1
ATOM 833 C C . LEU A 1 106 ? 22.770 -2.699 19.249 1.00 46.78 106 LEU A C 1
ATOM 835 O O . LEU A 1 106 ? 23.402 -3.713 19.538 1.00 46.78 106 LEU A O 1
ATOM 839 N N . GLY A 1 107 ? 21.640 -2.374 19.888 1.00 47.06 107 GLY A N 1
ATOM 840 C CA . GLY A 1 107 ? 21.053 -3.168 20.973 1.00 47.06 107 GLY A CA 1
ATOM 841 C C . GLY A 1 107 ? 20.148 -4.335 20.545 1.00 47.06 107 GLY A C 1
ATOM 842 O O . GLY A 1 107 ? 19.824 -5.169 21.387 1.00 47.06 107 GLY A O 1
ATOM 843 N N . GLN A 1 108 ? 19.722 -4.427 19.275 1.00 47.41 108 GLN A N 1
ATOM 844 C CA . GLN A 1 108 ? 18.688 -5.393 18.840 1.00 47.41 108 GLN A CA 1
ATOM 845 C C . GLN A 1 108 ? 19.174 -6.491 17.882 1.00 47.41 108 GLN A C 1
ATOM 847 O O . GLN A 1 108 ? 18.370 -7.246 17.337 1.00 47.41 108 GLN A O 1
ATOM 852 N N . GLY A 1 109 ? 20.492 -6.636 17.712 1.00 45.50 109 GLY A N 1
ATOM 853 C CA . GLY A 1 109 ? 21.099 -7.884 17.245 1.00 45.50 109 GLY A CA 1
ATOM 854 C C . GLY A 1 109 ? 20.508 -8.474 15.961 1.00 45.50 109 GLY A C 1
ATOM 855 O O . GLY A 1 109 ? 20.204 -9.660 15.945 1.00 45.50 109 GLY A O 1
ATOM 856 N N . ARG A 1 110 ? 20.357 -7.683 14.890 1.00 44.22 110 ARG A N 1
ATOM 857 C CA . ARG A 1 110 ? 20.246 -8.140 13.485 1.00 44.22 110 ARG A CA 1
ATOM 858 C C . ARG A 1 110 ? 20.650 -6.994 12.551 1.00 44.22 110 ARG A C 1
ATOM 860 O O . ARG A 1 110 ? 19.842 -6.189 12.113 1.00 44.22 110 ARG A O 1
ATOM 867 N N . MET A 1 111 ? 21.947 -6.943 12.271 1.00 43.47 111 MET A N 1
ATOM 868 C CA . MET A 1 111 ? 22.630 -5.927 11.468 1.00 43.47 111 MET A CA 1
ATOM 869 C C . MET A 1 111 ? 22.228 -5.995 9.983 1.00 43.47 111 MET A C 1
ATOM 871 O O . MET A 1 111 ? 22.400 -7.040 9.353 1.00 43.47 111 MET A O 1
ATOM 875 N N . ILE A 1 112 ? 21.745 -4.891 9.396 1.00 49.47 112 ILE A N 1
ATOM 876 C CA . ILE A 1 112 ? 21.567 -4.758 7.930 1.00 49.47 112 ILE A CA 1
ATOM 877 C C . ILE A 1 112 ? 22.208 -3.476 7.372 1.00 49.47 112 ILE A C 1
ATOM 879 O O . ILE A 1 112 ? 22.626 -3.457 6.213 1.00 49.47 112 ILE A O 1
ATOM 883 N N . THR A 1 113 ? 22.385 -2.434 8.173 1.00 43.12 113 THR A N 1
ATOM 884 C CA . THR A 1 113 ? 22.976 -1.161 7.748 1.00 43.12 113 THR A CA 1
ATOM 885 C C . THR A 1 113 ? 24.435 -1.089 8.203 1.00 43.12 113 THR A C 1
ATOM 887 O O . THR A 1 113 ? 24.757 -1.092 9.384 1.00 43.12 113 THR A O 1
ATOM 890 N N . ARG A 1 114 ? 25.363 -1.115 7.239 1.00 49.22 114 ARG A N 1
ATOM 891 C CA . ARG A 1 114 ? 26.789 -0.833 7.466 1.00 49.22 114 ARG A CA 1
ATOM 892 C C . ARG A 1 114 ? 27.043 0.622 7.057 1.00 49.22 114 ARG A C 1
ATOM 894 O O . ARG A 1 114 ? 26.893 0.913 5.869 1.00 49.22 114 ARG A O 1
ATOM 901 N N . PRO A 1 115 ? 27.449 1.526 7.964 1.00 45.78 115 PRO A N 1
ATOM 902 C CA . PRO A 1 115 ? 27.510 2.956 7.656 1.00 45.78 115 PRO A CA 1
ATOM 903 C C . PRO A 1 115 ? 28.864 3.492 7.228 1.00 45.78 115 PRO A C 1
ATOM 905 O O . PRO A 1 115 ? 28.970 4.679 6.950 1.00 45.78 115 PRO A O 1
ATOM 908 N N . GLN A 1 116 ? 29.908 2.671 7.157 1.00 48.62 116 GLN A N 1
ATOM 909 C CA . GLN A 1 116 ? 31.262 3.205 6.981 1.00 48.62 116 GLN A CA 1
ATOM 910 C C . GLN A 1 116 ? 31.555 3.768 5.579 1.00 48.62 116 GLN A C 1
ATOM 912 O O . GLN A 1 116 ? 32.660 4.235 5.348 1.00 48.62 116 GLN A O 1
ATOM 917 N N . ASN A 1 117 ? 30.598 3.760 4.641 1.00 46.66 117 ASN A N 1
ATOM 918 C CA . ASN A 1 117 ? 30.827 4.313 3.303 1.00 46.66 117 ASN A CA 1
ATOM 919 C C . ASN A 1 117 ? 29.597 5.013 2.692 1.00 46.66 117 ASN A C 1
ATOM 921 O O . ASN A 1 117 ? 29.327 4.880 1.499 1.00 46.66 117 ASN A O 1
ATOM 925 N N . LYS A 1 118 ? 28.803 5.727 3.505 1.00 50.12 118 LYS A N 1
ATOM 926 C CA . LYS A 1 118 ? 27.489 6.266 3.097 1.00 50.12 118 LYS A CA 1
ATOM 927 C C . LYS A 1 118 ? 27.556 7.255 1.923 1.00 50.12 118 LYS A C 1
ATOM 929 O O . LYS A 1 118 ? 26.686 7.187 1.061 1.00 50.12 118 LYS A O 1
ATOM 934 N N . GLU A 1 119 ? 28.599 8.077 1.794 1.00 45.06 119 GLU A N 1
ATOM 935 C CA . GLU A 1 119 ? 28.762 8.976 0.631 1.00 45.06 119 GLU A CA 1
ATOM 936 C C . GLU A 1 119 ? 29.188 8.251 -0.655 1.00 45.06 119 GLU A C 1
ATOM 938 O O . GLU A 1 119 ? 28.717 8.580 -1.745 1.00 45.06 119 GLU A O 1
ATOM 943 N N . GLN A 1 120 ? 30.049 7.233 -0.556 1.00 42.16 120 GLN A N 1
ATOM 944 C CA . GLN A 1 120 ? 30.494 6.467 -1.725 1.00 42.16 120 GLN A CA 1
ATOM 945 C C . GLN A 1 120 ? 29.448 5.433 -2.168 1.00 42.16 120 GLN A C 1
ATOM 947 O O . GLN A 1 120 ? 29.268 5.215 -3.362 1.00 42.16 120 GLN A O 1
ATOM 952 N N . ALA A 1 121 ? 28.697 4.834 -1.238 1.00 44.56 121 ALA A N 1
ATOM 953 C CA . ALA A 1 121 ? 27.666 3.839 -1.534 1.00 44.56 121 ALA A CA 1
ATOM 954 C C . ALA A 1 121 ? 26.392 4.457 -2.135 1.00 44.56 121 ALA A C 1
ATOM 956 O O . ALA A 1 121 ? 25.785 3.847 -3.018 1.00 44.56 121 ALA A O 1
ATOM 957 N N . THR A 1 122 ? 26.002 5.663 -1.707 1.00 44.34 122 THR A N 1
ATOM 958 C CA . THR A 1 122 ? 24.878 6.416 -2.298 1.00 44.34 122 THR A CA 1
ATOM 959 C C . THR A 1 122 ? 25.219 6.920 -3.703 1.00 44.34 122 THR A C 1
ATOM 961 O O . THR A 1 122 ? 24.408 6.747 -4.617 1.00 44.34 122 THR A O 1
ATOM 964 N N . LYS A 1 123 ? 26.450 7.409 -3.932 1.00 41.12 123 LYS A N 1
ATOM 965 C CA . LYS A 1 123 ? 26.955 7.738 -5.280 1.00 41.12 123 LYS A CA 1
ATOM 966 C C . LYS A 1 123 ? 27.124 6.502 -6.181 1.00 41.12 123 LYS A C 1
ATOM 968 O O . LYS A 1 123 ? 26.823 6.582 -7.368 1.00 41.12 123 LYS A O 1
ATOM 973 N N . ALA A 1 124 ? 27.517 5.344 -5.642 1.00 42.06 124 ALA A N 1
ATOM 974 C CA . ALA A 1 124 ? 27.757 4.128 -6.432 1.00 42.06 124 ALA A CA 1
ATOM 975 C C . ALA A 1 124 ? 26.494 3.306 -6.777 1.00 42.06 124 ALA A C 1
ATOM 977 O O . ALA A 1 124 ? 26.531 2.507 -7.712 1.00 42.06 124 ALA A O 1
ATOM 978 N N . ARG A 1 125 ? 25.366 3.461 -6.059 1.00 46.34 125 ARG A N 1
ATOM 979 C CA . ARG A 1 125 ? 24.159 2.609 -6.237 1.00 46.34 125 ARG A CA 1
ATOM 980 C C . ARG A 1 125 ? 23.019 3.191 -7.081 1.00 46.34 125 ARG A C 1
ATOM 982 O O . ARG A 1 125 ? 21.948 2.580 -7.166 1.00 46.34 125 ARG A O 1
ATOM 989 N N . GLY A 1 126 ? 23.235 4.318 -7.757 1.00 46.59 126 GLY A N 1
ATOM 990 C CA . GLY A 1 126 ? 22.203 4.943 -8.591 1.00 46.59 126 GLY A CA 1
ATOM 991 C C . GLY A 1 126 ? 21.078 5.591 -7.777 1.00 46.59 126 GLY A C 1
ATOM 992 O O . GLY A 1 126 ? 19.938 5.609 -8.236 1.00 46.59 126 GLY A O 1
ATOM 993 N N . ALA A 1 127 ? 21.394 6.103 -6.580 1.00 49.41 127 ALA A N 1
ATOM 994 C CA . ALA A 1 127 ? 20.456 6.817 -5.710 1.00 49.41 127 ALA A CA 1
ATOM 995 C C . ALA A 1 127 ? 19.983 8.158 -6.303 1.00 49.41 127 ALA A C 1
ATOM 997 O O . ALA A 1 127 ? 18.888 8.598 -5.990 1.00 49.41 127 ALA A O 1
ATOM 998 N N . ALA A 1 128 ? 20.741 8.756 -7.231 1.00 51.06 128 ALA A N 1
ATOM 999 C CA . ALA A 1 128 ? 20.319 9.969 -7.938 1.00 51.06 128 ALA A CA 1
ATOM 1000 C C . ALA A 1 128 ? 19.017 9.791 -8.753 1.00 51.06 128 ALA A C 1
ATOM 1002 O O . ALA A 1 128 ? 18.349 10.769 -9.055 1.00 51.06 128 ALA A O 1
ATOM 1003 N N . ALA A 1 129 ? 18.647 8.552 -9.110 1.00 58.47 129 ALA A N 1
ATOM 1004 C CA . ALA A 1 129 ? 17.399 8.253 -9.820 1.00 58.47 129 ALA A CA 1
ATOM 1005 C C . ALA A 1 129 ? 16.186 8.059 -8.886 1.00 58.47 129 ALA A C 1
ATOM 1007 O O . ALA A 1 129 ? 15.078 7.843 -9.366 1.00 58.47 129 ALA A O 1
ATOM 1008 N N . LEU A 1 130 ? 16.398 8.088 -7.568 1.00 73.81 130 LEU A N 1
ATOM 1009 C CA . LEU A 1 130 ? 15.365 7.957 -6.543 1.00 73.81 130 LEU A CA 1
ATOM 1010 C C . LEU A 1 130 ? 15.295 9.263 -5.744 1.00 73.81 130 LEU A C 1
ATOM 1012 O O . LEU A 1 130 ? 15.386 9.239 -4.529 1.00 73.81 130 LEU A O 1
ATOM 1016 N N . ASP A 1 131 ? 15.213 10.416 -6.403 1.00 83.06 131 ASP A N 1
ATOM 1017 C CA . ASP A 1 131 ? 14.930 11.677 -5.715 1.00 83.06 131 ASP A CA 1
ATOM 1018 C C . ASP A 1 131 ? 13.492 12.106 -6.011 1.00 83.06 131 ASP A C 1
ATOM 1020 O O . ASP A 1 131 ? 13.159 12.485 -7.134 1.00 83.06 131 ASP A O 1
ATOM 1024 N N . ALA A 1 132 ? 12.626 12.000 -5.003 1.00 85.56 132 ALA A N 1
ATOM 1025 C CA . ALA A 1 132 ? 11.235 12.421 -5.091 1.00 85.56 132 ALA A CA 1
ATOM 1026 C C . ALA A 1 132 ? 11.070 13.950 -5.028 1.00 85.56 132 ALA A C 1
ATOM 1028 O O . ALA A 1 132 ? 10.035 14.455 -5.461 1.00 85.56 132 ALA A O 1
ATOM 1029 N N . GLY A 1 133 ? 12.065 14.697 -4.529 1.00 86.00 133 GLY A N 1
ATOM 1030 C CA . GLY A 1 133 ? 11.976 16.145 -4.304 1.00 86.00 133 GLY A CA 1
ATOM 1031 C C . GLY A 1 133 ? 11.511 16.940 -5.534 1.00 86.00 133 GLY A C 1
ATOM 1032 O O . GLY A 1 133 ? 10.516 17.659 -5.434 1.00 86.00 133 GLY A O 1
ATOM 1033 N N . PRO A 1 134 ? 12.142 16.771 -6.713 1.00 87.75 134 PRO A N 1
ATOM 1034 C CA . PRO A 1 134 ? 11.740 17.464 -7.938 1.00 87.75 134 PRO A CA 1
ATOM 1035 C C . PRO A 1 134 ? 10.321 17.123 -8.412 1.00 87.75 134 PRO A C 1
ATOM 1037 O O . PRO A 1 134 ? 9.630 17.979 -8.959 1.00 87.75 134 PRO A O 1
ATOM 1040 N N . PHE A 1 135 ? 9.874 15.880 -8.213 1.00 88.31 135 PHE A N 1
ATOM 1041 C CA . PHE A 1 135 ? 8.537 15.437 -8.621 1.00 88.31 135 PHE A CA 1
ATOM 1042 C C . PHE A 1 135 ? 7.461 16.020 -7.710 1.00 88.31 135 PHE A C 1
ATOM 1044 O O . PHE A 1 135 ? 6.447 16.508 -8.204 1.00 88.31 135 PHE A O 1
ATOM 1051 N N . LEU A 1 136 ? 7.716 16.030 -6.400 1.00 87.25 136 LEU A N 1
ATOM 1052 C CA . LEU A 1 136 ? 6.822 16.616 -5.404 1.00 87.25 136 LEU A CA 1
ATOM 1053 C C . LEU A 1 136 ? 6.712 18.135 -5.573 1.00 87.25 136 LEU A C 1
ATOM 1055 O O . LEU A 1 136 ? 5.604 18.661 -5.594 1.00 87.25 136 LEU A O 1
ATOM 1059 N N . ALA A 1 137 ? 7.839 18.831 -5.760 1.00 88.31 137 ALA A N 1
ATOM 1060 C CA . ALA A 1 137 ? 7.858 20.283 -5.947 1.00 88.31 137 ALA A CA 1
ATOM 1061 C C . ALA A 1 137 ? 7.095 20.731 -7.206 1.00 88.31 137 ALA A C 1
ATOM 1063 O O . ALA A 1 137 ? 6.468 21.786 -7.208 1.00 88.31 137 ALA A O 1
ATOM 1064 N N . ALA A 1 138 ? 7.127 19.917 -8.264 1.00 89.50 138 ALA A N 1
ATOM 1065 C CA . ALA A 1 138 ? 6.406 20.169 -9.507 1.00 89.50 138 ALA A CA 1
ATOM 1066 C C . ALA A 1 138 ? 4.968 19.610 -9.518 1.00 89.50 138 ALA A C 1
ATOM 1068 O O . ALA A 1 138 ? 4.297 19.712 -10.543 1.00 89.50 138 ALA A O 1
ATOM 1069 N N . GLY A 1 139 ? 4.498 18.989 -8.426 1.00 87.38 139 GLY A N 1
ATOM 1070 C CA . GLY A 1 139 ? 3.162 18.386 -8.352 1.00 87.38 139 GLY A CA 1
ATOM 1071 C C . GLY A 1 139 ? 2.932 17.263 -9.370 1.00 87.38 139 GLY A C 1
ATOM 1072 O O . GLY A 1 139 ? 1.812 17.077 -9.844 1.00 87.38 139 GLY A O 1
ATOM 1073 N N . ARG A 1 140 ? 3.989 16.544 -9.759 1.00 86.56 140 ARG A N 1
ATOM 1074 C CA . ARG A 1 140 ? 3.906 15.498 -10.786 1.00 86.56 140 ARG A CA 1
ATOM 1075 C C . ARG A 1 140 ? 3.226 14.236 -10.238 1.00 86.56 140 ARG A C 1
ATOM 1077 O O . ARG A 1 140 ? 3.448 13.895 -9.073 1.00 86.56 140 ARG A O 1
ATOM 1084 N N . PRO A 1 141 ? 2.468 13.499 -11.071 1.00 88.19 141 PRO A N 1
ATOM 1085 C CA . PRO A 1 141 ? 1.870 12.227 -10.681 1.00 88.19 141 PRO A CA 1
ATOM 1086 C C . PRO A 1 141 ? 2.903 11.225 -10.163 1.00 88.19 141 PRO A C 1
ATOM 1088 O O . PRO A 1 141 ? 4.019 11.119 -10.683 1.00 88.19 141 PRO A O 1
ATOM 1091 N N . PHE A 1 142 ? 2.506 10.411 -9.184 1.00 89.19 142 PHE A N 1
ATOM 1092 C CA . PHE A 1 142 ? 3.382 9.385 -8.612 1.00 89.19 142 PHE A CA 1
ATOM 1093 C C . PHE A 1 142 ? 3.836 8.352 -9.657 1.00 89.19 142 PHE A C 1
ATOM 1095 O O . PHE A 1 142 ? 4.964 7.861 -9.598 1.00 89.19 142 PHE A O 1
ATOM 1102 N N . ALA A 1 143 ? 3.003 8.071 -10.664 1.00 88.12 143 ALA A N 1
ATOM 1103 C CA . ALA A 1 143 ? 3.356 7.193 -11.777 1.00 88.12 143 ALA A CA 1
ATOM 1104 C C . ALA A 1 143 ? 4.598 7.683 -12.549 1.00 88.12 143 ALA A C 1
ATOM 1106 O O . ALA A 1 143 ? 5.453 6.877 -12.920 1.00 88.12 143 ALA A O 1
ATOM 1107 N N . GLU A 1 144 ? 4.756 8.998 -12.732 1.00 88.62 144 GLU A N 1
ATOM 1108 C CA . GLU A 1 144 ? 5.924 9.565 -13.417 1.00 88.62 144 GLU A CA 1
ATOM 1109 C C . GLU A 1 144 ? 7.204 9.414 -12.591 1.00 88.62 144 GLU A C 1
ATOM 1111 O O . GLU A 1 144 ? 8.277 9.141 -13.138 1.00 88.62 144 GLU A O 1
ATOM 1116 N N . PHE A 1 145 ? 7.093 9.534 -11.267 1.00 90.31 145 PHE A N 1
ATOM 1117 C CA . PHE A 1 145 ? 8.201 9.242 -10.362 1.00 90.31 145 PHE A CA 1
ATOM 1118 C C . PHE A 1 145 ? 8.608 7.763 -10.442 1.00 90.31 145 PHE A C 1
ATOM 1120 O O . PHE A 1 145 ? 9.795 7.455 -10.581 1.00 90.31 145 PHE A O 1
ATOM 1127 N N . LEU A 1 146 ? 7.645 6.833 -10.441 1.00 89.88 146 LEU A N 1
ATOM 1128 C CA . LEU A 1 146 ? 7.927 5.398 -10.578 1.00 89.88 146 LEU A CA 1
ATOM 1129 C C . LEU A 1 146 ? 8.620 5.057 -11.906 1.00 89.88 146 LEU A C 1
ATOM 1131 O O . LEU A 1 146 ? 9.529 4.218 -11.923 1.00 89.88 146 LEU A O 1
ATOM 1135 N N . ALA A 1 147 ? 8.239 5.724 -12.997 1.00 87.81 147 ALA A N 1
ATOM 1136 C CA . ALA A 1 147 ? 8.899 5.579 -14.292 1.00 87.81 147 ALA A CA 1
ATOM 1137 C C . ALA A 1 147 ? 10.369 6.038 -14.242 1.00 87.81 147 ALA A C 1
ATOM 1139 O O . ALA A 1 147 ? 11.251 5.372 -14.792 1.00 87.81 147 ALA A O 1
ATOM 1140 N N . ALA A 1 148 ? 10.664 7.117 -13.511 1.00 87.81 148 ALA A N 1
ATOM 1141 C CA . ALA A 1 148 ? 12.028 7.610 -13.317 1.00 87.81 148 ALA A CA 1
ATOM 1142 C C . ALA A 1 148 ? 12.893 6.694 -12.425 1.00 87.81 148 ALA A C 1
ATOM 1144 O O . ALA A 1 148 ? 14.108 6.604 -12.619 1.00 87.81 148 ALA A O 1
ATOM 1145 N N . CYS A 1 149 ? 12.274 5.929 -11.517 1.00 86.44 149 CYS A N 1
ATOM 1146 C CA . CYS A 1 149 ? 12.946 5.018 -10.579 1.00 86.44 149 CYS A CA 1
ATOM 1147 C C . CYS A 1 149 ? 13.607 3.779 -11.228 1.00 86.44 149 CYS A C 1
ATOM 1149 O O . CYS A 1 149 ? 14.195 2.947 -10.523 1.00 86.44 149 CYS A O 1
ATOM 1151 N N . LYS A 1 150 ? 13.525 3.629 -12.560 1.00 83.25 150 LYS A N 1
ATOM 1152 C CA . LYS A 1 150 ? 14.009 2.463 -13.331 1.00 83.25 150 LYS A CA 1
ATOM 1153 C C . LYS A 1 150 ? 13.390 1.133 -12.874 1.00 83.25 150 LYS A C 1
ATOM 1155 O O . LYS A 1 150 ? 14.047 0.090 -12.903 1.00 83.25 150 LYS A O 1
ATOM 1160 N N . LEU A 1 151 ? 12.141 1.165 -12.415 1.00 87.75 151 LEU A N 1
ATOM 1161 C CA . LEU A 1 151 ? 11.361 -0.038 -12.127 1.00 87.75 151 LEU A CA 1
ATOM 1162 C C . LEU A 1 151 ? 10.815 -0.623 -13.435 1.00 87.75 151 LEU A C 1
ATOM 1164 O O . LEU A 1 151 ? 10.484 0.124 -14.354 1.00 87.75 151 LEU A O 1
ATOM 1168 N N . THR A 1 152 ? 10.693 -1.951 -13.523 1.00 90.00 152 THR A N 1
ATOM 1169 C CA . THR A 1 152 ? 10.013 -2.588 -14.664 1.00 90.00 152 THR A CA 1
ATOM 1170 C C . THR A 1 152 ? 8.537 -2.163 -14.686 1.00 90.00 152 THR A C 1
ATOM 1172 O O . THR A 1 152 ? 7.978 -1.936 -13.611 1.00 90.00 152 THR A O 1
ATOM 1175 N N . PRO A 1 153 ? 7.862 -2.089 -15.851 1.00 88.25 153 PRO A N 1
ATOM 1176 C CA . PRO A 1 153 ? 6.440 -1.719 -15.915 1.00 88.25 153 PRO A CA 1
ATOM 1177 C C . PRO A 1 153 ? 5.565 -2.572 -14.986 1.00 88.25 153 PRO A C 1
ATOM 1179 O O . PRO A 1 153 ? 4.705 -2.067 -14.269 1.00 88.25 153 PRO A O 1
ATOM 1182 N N . ARG A 1 154 ? 5.879 -3.869 -14.896 1.00 86.94 154 ARG A N 1
ATOM 1183 C CA . ARG A 1 154 ? 5.242 -4.807 -13.967 1.00 86.94 154 ARG A CA 1
ATOM 1184 C C . ARG A 1 154 ? 5.429 -4.418 -12.497 1.00 86.94 154 ARG A C 1
ATOM 1186 O O . ARG A 1 154 ? 4.478 -4.490 -11.723 1.00 86.94 154 ARG A O 1
ATOM 1193 N N . LEU A 1 155 ? 6.635 -4.009 -12.096 1.00 89.75 155 LEU A N 1
ATOM 1194 C CA . LEU A 1 155 ? 6.892 -3.529 -10.738 1.00 89.75 155 LEU A CA 1
ATOM 1195 C C . LEU A 1 155 ? 6.223 -2.183 -10.462 1.00 89.75 155 LEU A C 1
ATOM 1197 O O . LEU A 1 155 ? 5.715 -1.998 -9.362 1.00 89.75 155 LEU A O 1
ATOM 1201 N N . GLN A 1 156 ? 6.194 -1.267 -11.433 1.00 91.38 156 GLN A N 1
ATOM 1202 C CA . GLN A 1 156 ? 5.480 0.006 -11.291 1.00 91.38 156 GLN A CA 1
ATOM 1203 C C . GLN A 1 156 ? 3.994 -0.252 -11.022 1.00 91.38 156 GLN A C 1
ATOM 1205 O O . GLN A 1 156 ? 3.455 0.268 -10.050 1.00 91.38 156 GLN A O 1
ATOM 1210 N N . ARG A 1 157 ? 3.369 -1.145 -11.802 1.00 88.38 157 ARG A N 1
ATOM 1211 C CA . ARG A 1 157 ? 1.979 -1.587 -11.617 1.00 88.38 157 ARG A CA 1
ATOM 1212 C C . ARG A 1 157 ? 1.749 -2.207 -10.237 1.00 88.38 157 ARG A C 1
ATOM 1214 O O . ARG A 1 157 ? 0.777 -1.874 -9.564 1.00 88.38 157 ARG A O 1
ATOM 1221 N N . LEU A 1 158 ? 2.652 -3.087 -9.802 1.00 90.56 158 LEU A N 1
ATOM 1222 C CA . LEU A 1 158 ? 2.593 -3.695 -8.472 1.00 90.56 158 LEU A CA 1
ATOM 1223 C C . LEU A 1 158 ? 2.644 -2.630 -7.374 1.00 90.56 158 LEU A C 1
ATOM 1225 O O . LEU A 1 158 ? 1.806 -2.640 -6.478 1.00 90.56 158 LEU A O 1
ATOM 1229 N N . VAL A 1 159 ? 3.597 -1.703 -7.440 1.00 91.69 159 VAL A N 1
ATOM 1230 C CA . VAL A 1 159 ? 3.727 -0.633 -6.444 1.00 91.69 159 VAL A CA 1
ATOM 1231 C C . VAL A 1 159 ? 2.483 0.257 -6.453 1.00 91.69 159 VAL A C 1
ATOM 1233 O O . VAL A 1 159 ? 1.905 0.504 -5.398 1.00 91.69 159 VAL A O 1
ATOM 1236 N N . LEU A 1 160 ? 2.029 0.684 -7.630 1.00 91.62 160 LEU A N 1
ATOM 1237 C CA . LEU A 1 160 ? 0.922 1.623 -7.778 1.00 91.62 160 LEU A CA 1
ATOM 1238 C C . LEU A 1 160 ? -0.412 1.041 -7.284 1.00 91.62 160 LEU A C 1
ATOM 1240 O O . LEU A 1 160 ? -1.119 1.685 -6.512 1.00 91.62 160 LEU A O 1
ATOM 1244 N N . TYR A 1 161 ? -0.741 -0.191 -7.674 1.00 90.81 161 TYR A N 1
ATOM 1245 C CA . TYR A 1 161 ? -2.069 -0.755 -7.410 1.00 90.81 161 TYR A CA 1
ATOM 1246 C C . TYR A 1 161 ? -2.129 -1.721 -6.232 1.00 90.81 161 TYR A C 1
ATOM 1248 O O . TYR A 1 161 ? -3.211 -1.918 -5.692 1.00 90.81 161 TYR A O 1
ATOM 1256 N N . ALA A 1 162 ? -1.011 -2.324 -5.818 1.00 90.31 162 ALA A N 1
ATOM 1257 C CA . ALA A 1 162 ? -1.004 -3.247 -4.683 1.00 90.31 162 ALA A CA 1
ATOM 1258 C C . ALA A 1 162 ? -0.424 -2.634 -3.402 1.00 90.31 162 ALA A C 1
ATOM 1260 O O . ALA A 1 162 ? -0.826 -3.033 -2.315 1.00 90.31 162 ALA A O 1
ATOM 1261 N N . LEU A 1 163 ? 0.507 -1.678 -3.497 1.00 89.69 163 LEU A N 1
ATOM 1262 C CA . LEU A 1 163 ? 1.080 -1.036 -2.306 1.00 89.69 163 LEU A CA 1
ATOM 1263 C C . LEU A 1 163 ? 0.440 0.322 -2.026 1.00 89.69 163 LEU A C 1
ATOM 1265 O O . LEU A 1 163 ? 0.017 0.575 -0.904 1.00 89.69 163 LEU A O 1
ATOM 1269 N N . VAL A 1 164 ? 0.345 1.176 -3.045 1.00 90.44 164 VAL A N 1
ATOM 1270 C CA . VAL A 1 164 ? -0.265 2.509 -2.914 1.00 90.44 164 VAL A CA 1
ATOM 1271 C C . VAL A 1 164 ? -1.791 2.444 -2.982 1.00 90.44 164 VAL A C 1
ATOM 1273 O O . VAL A 1 164 ? -2.457 3.337 -2.469 1.00 90.44 164 VAL A O 1
ATOM 1276 N N . LEU A 1 165 ? -2.349 1.369 -3.557 1.00 89.94 165 LEU A N 1
ATOM 1277 C CA . LEU A 1 165 ? -3.791 1.196 -3.772 1.00 89.94 165 LEU A CA 1
ATOM 1278 C C . LEU A 1 165 ? -4.397 2.381 -4.546 1.00 89.94 165 LEU A C 1
ATOM 1280 O O . LEU A 1 165 ? -5.516 2.814 -4.268 1.00 89.94 165 LEU A O 1
ATOM 1284 N N . ALA A 1 166 ? -3.640 2.919 -5.509 1.00 86.62 166 ALA A N 1
ATOM 1285 C CA . ALA A 1 166 ? -4.095 4.034 -6.325 1.00 86.62 166 ALA A CA 1
ATOM 1286 C C . ALA A 1 166 ? -5.369 3.645 -7.101 1.00 86.62 166 ALA A C 1
ATOM 1288 O O . ALA A 1 166 ? -5.476 2.510 -7.583 1.00 86.62 166 ALA A O 1
ATOM 1289 N N . PRO A 1 167 ? -6.338 4.563 -7.250 1.00 81.00 167 PRO A N 1
ATOM 1290 C CA . PRO A 1 167 ? -7.521 4.299 -8.052 1.00 81.00 167 PRO A CA 1
ATOM 1291 C C . PRO A 1 167 ? -7.113 4.027 -9.506 1.00 81.00 167 PRO A C 1
ATOM 1293 O O . PRO A 1 167 ? -6.252 4.704 -10.059 1.00 81.00 167 PRO A O 1
ATOM 1296 N N . GLN A 1 168 ? -7.744 3.039 -10.148 1.00 63.28 168 GLN A N 1
ATOM 1297 C CA . GLN A 1 168 ? -7.440 2.675 -11.542 1.00 63.28 168 GLN A CA 1
ATOM 1298 C C . GLN A 1 168 ? -7.738 3.805 -12.544 1.00 63.28 168 GLN A C 1
ATOM 1300 O O . GLN A 1 168 ? -7.216 3.793 -13.654 1.00 63.28 168 GLN A O 1
ATOM 1305 N N . HIS A 1 169 ? -8.549 4.783 -12.139 1.00 50.94 169 HIS A N 1
ATOM 1306 C CA . HIS A 1 169 ? -8.866 5.985 -12.893 1.00 50.94 169 HIS A CA 1
ATOM 1307 C C . HIS A 1 169 ? -8.265 7.191 -12.162 1.00 50.94 169 HIS A C 1
ATOM 1309 O O . HIS A 1 169 ? -8.947 7.857 -11.386 1.00 50.94 169 HIS A O 1
ATOM 1315 N N . GLU A 1 170 ? -6.982 7.469 -12.375 1.00 45.38 170 GLU A N 1
ATOM 1316 C CA . GLU A 1 170 ? -6.424 8.783 -12.054 1.00 45.38 170 GLU A CA 1
ATOM 1317 C C . GLU A 1 170 ? -6.984 9.762 -13.102 1.00 45.38 170 GLU A C 1
ATOM 1319 O O . GLU A 1 170 ? -6.658 9.624 -14.284 1.00 45.38 170 GLU A O 1
ATOM 1324 N N . PRO A 1 171 ? -7.895 10.696 -12.759 1.00 36.62 171 PRO A N 1
ATOM 1325 C CA . PRO A 1 171 ? -8.219 11.745 -13.708 1.00 36.62 171 PRO A CA 1
ATOM 1326 C C . PRO A 1 171 ? -6.959 12.611 -13.895 1.00 36.62 171 PRO A C 1
ATOM 1328 O O . PRO A 1 171 ? -6.224 12.824 -12.927 1.00 36.62 171 PRO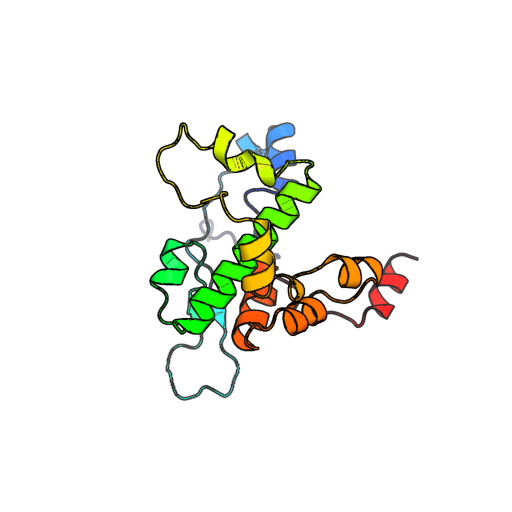 A O 1
ATOM 1331 N N . PRO A 1 172 ? -6.675 13.107 -15.114 1.00 41.38 172 PRO A N 1
ATOM 1332 C CA . PRO A 1 172 ? -5.513 13.957 -15.355 1.00 41.38 172 PRO A CA 1
ATOM 1333 C C . PRO A 1 172 ? -5.512 15.119 -14.355 1.00 41.38 172 PRO A C 1
ATOM 1335 O O . PRO A 1 172 ? -6.576 15.668 -14.060 1.00 41.38 172 PRO A O 1
ATOM 1338 N N . ALA A 1 173 ? -4.329 15.481 -13.843 1.00 50.97 173 ALA A N 1
ATOM 1339 C CA . ALA A 1 173 ? -4.089 16.412 -12.729 1.00 50.97 173 ALA A CA 1
ATOM 1340 C C . ALA A 1 173 ? -4.944 17.705 -12.722 1.00 50.97 173 ALA A C 1
ATOM 1342 O O . ALA A 1 173 ? -5.196 18.279 -11.665 1.00 50.97 173 ALA A O 1
ATOM 1343 N N . ALA A 1 174 ? -5.456 18.134 -13.879 1.00 47.25 174 ALA A N 1
ATOM 1344 C CA . ALA A 1 174 ? -6.407 19.233 -14.029 1.00 47.25 174 ALA A CA 1
ATOM 1345 C C . ALA A 1 174 ? -7.758 19.036 -13.300 1.00 47.25 174 ALA A C 1
ATOM 1347 O O . ALA A 1 174 ? -8.348 20.016 -12.850 1.00 47.25 174 ALA A O 1
ATOM 1348 N N . ALA A 1 175 ? -8.263 17.808 -13.146 1.00 44.28 175 ALA A N 1
ATOM 1349 C CA . ALA A 1 175 ? -9.579 17.571 -12.538 1.00 44.28 175 ALA A CA 1
ATOM 1350 C C . ALA A 1 175 ? -9.567 17.662 -11.001 1.00 44.28 175 ALA A C 1
ATOM 1352 O O . ALA A 1 175 ? -10.564 18.052 -10.398 1.00 44.28 175 ALA A O 1
ATOM 1353 N N . ALA A 1 176 ? -8.437 17.344 -10.359 1.00 43.44 176 ALA A N 1
ATOM 1354 C CA . ALA A 1 176 ? -8.297 17.440 -8.904 1.00 43.44 176 ALA A CA 1
ATOM 1355 C C . ALA A 1 176 ? -8.283 18.901 -8.418 1.00 43.44 176 ALA A C 1
ATOM 1357 O O . ALA A 1 176 ? -8.816 19.197 -7.352 1.00 43.44 176 ALA A O 1
ATOM 1358 N N . ALA A 1 177 ? -7.748 19.824 -9.227 1.00 44.22 177 ALA A N 1
ATOM 1359 C CA . ALA A 1 177 ? -7.785 21.257 -8.938 1.00 44.22 177 ALA A CA 1
ATOM 1360 C C . ALA A 1 177 ? -9.207 21.849 -9.025 1.00 44.22 177 ALA A C 1
ATOM 1362 O O . ALA A 1 177 ? -9.514 22.799 -8.315 1.00 44.22 177 ALA A O 1
ATOM 1363 N N . ALA A 1 178 ? -10.085 21.271 -9.852 1.00 42.75 178 ALA A N 1
ATOM 1364 C CA . ALA A 1 178 ? -11.460 21.740 -10.031 1.00 42.75 178 ALA A CA 1
ATOM 1365 C C . ALA A 1 178 ? -12.438 21.233 -8.955 1.00 42.75 178 ALA A C 1
ATOM 1367 O O . ALA A 1 178 ? -13.488 21.830 -8.770 1.00 42.75 178 ALA A O 1
ATOM 1368 N N . ALA A 1 179 ? -12.113 20.148 -8.245 1.00 39.12 179 ALA A N 1
ATOM 1369 C CA . ALA A 1 179 ? -12.956 19.610 -7.170 1.00 39.12 179 ALA A CA 1
ATOM 1370 C C . ALA A 1 179 ? -12.685 20.252 -5.793 1.00 39.12 179 ALA A C 1
ATOM 1372 O O . ALA A 1 179 ? -13.394 19.965 -4.830 1.00 39.12 179 ALA A O 1
ATOM 1373 N N . ALA A 1 180 ? -11.645 21.086 -5.696 1.00 41.50 180 ALA A N 1
ATOM 1374 C CA . ALA A 1 180 ? -11.255 21.813 -4.487 1.00 41.50 180 ALA A CA 1
ATOM 1375 C C . ALA A 1 180 ? -11.592 23.321 -4.546 1.00 41.50 180 ALA A C 1
ATOM 1377 O O . ALA A 1 180 ? -11.197 24.060 -3.643 1.00 41.50 180 ALA A O 1
ATOM 1378 N N . ALA A 1 181 ? -12.304 23.760 -5.589 1.00 34.53 181 ALA A N 1
ATOM 1379 C CA . ALA A 1 181 ? -12.852 25.107 -5.762 1.00 34.53 181 ALA A CA 1
ATOM 1380 C C . ALA A 1 181 ? -14.385 25.046 -5.760 1.00 34.53 181 ALA A C 1
ATOM 1382 O O . ALA A 1 181 ? -15.000 25.996 -5.229 1.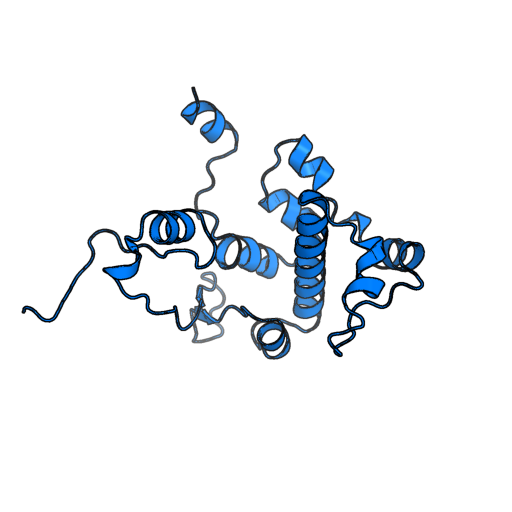00 34.53 181 ALA A O 1
#

pLDDT: mean 76.46, std 19.25, range [34.53, 97.31]

Sequence (181 aa):
SRRFSLDLSPRLTLGAGLAVDTMVRSGIGRYMEFKSIDGLFLCKEEGDASSEETFSRVPCLKGDVVKSKMLSVVEKRLLMRFLQYCMEWGQVQQGEDVTTQNERELGQGRMITRPQNKEQATKARGAAALDAGPFLAAGRPFAEFLAACKLTPRLQRLVLYALVLAPQHEPPAAAAAAAAA